Protein AF-A0AAN0K261-F1 (afdb_monomer_lite)

Sequence (77 aa):
RQKVDDDRKHEIEAAIVRIMKARKRLPHNSLVAECVEQLKNRFPPNAMIIKRRIESLIERDYLSRSPDDRKVYIYMP

pLDDT: mean 93.17, std 7.26, range [60.91, 98.25]

InterPro domains:
  IPR019559 Cullin, neddylation domain [PF10557] (7-69)
  IPR019559 Cullin, neddylation domain [SM00884] (4-71)
  IPR036388 Winged helix-like DNA-binding domain superfamily [G3DSA:1.10.10.10] (1-73)
  IPR036390 Winged hel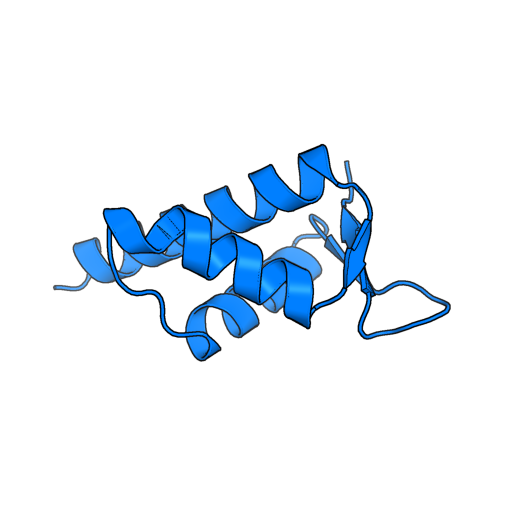ix DNA-binding domain superfamily [SSF46785] (2-77)
  IPR045093 Cullin [PTHR11932] (2-74)

Structure (mmCIF, N/CA/C/O backbone):
data_AF-A0AAN0K261-F1
#
_entry.id   AF-A0AAN0K261-F1
#
loop_
_atom_site.group_PDB
_atom_site.id
_atom_site.type_symbol
_atom_site.label_atom_id
_atom_site.label_alt_id
_atom_site.label_comp_id
_atom_site.label_asym_id
_atom_site.label_entity_id
_atom_site.label_seq_id
_atom_site.pdbx_PDB_ins_code
_atom_site.Cartn_x
_atom_site.Cartn_y
_atom_site.Cartn_z
_atom_site.occupancy
_atom_site.B_iso_or_equiv
_atom_site.auth_seq_id
_atom_site.auth_comp_id
_atom_site.auth_asym_id
_atom_site.auth_atom_id
_atom_site.pdbx_PDB_model_num
ATOM 1 N N . ARG A 1 1 ? -6.686 1.237 24.021 1.00 60.91 1 ARG A N 1
ATOM 2 C CA . ARG A 1 1 ? -6.108 2.134 22.987 1.00 60.91 1 ARG A CA 1
ATOM 3 C C . ARG A 1 1 ? -5.262 1.357 21.980 1.00 60.91 1 ARG A C 1
ATOM 5 O O . ARG A 1 1 ? -5.583 1.437 20.810 1.00 60.91 1 ARG A O 1
ATOM 12 N N . GLN A 1 2 ? -4.319 0.518 22.420 1.00 64.19 2 GLN A N 1
ATOM 13 C CA . GLN A 1 2 ? -3.425 -0.244 21.530 1.00 64.19 2 GLN A CA 1
ATOM 14 C C . GLN A 1 2 ? -4.130 -1.121 20.471 1.00 64.19 2 GLN A C 1
ATOM 16 O O . GLN A 1 2 ? -3.775 -1.035 19.304 1.00 64.19 2 GLN A O 1
ATOM 21 N N . LYS A 1 3 ? -5.197 -1.857 20.835 1.00 70.81 3 LYS A N 1
ATOM 22 C CA . LYS A 1 3 ? -5.974 -2.672 19.873 1.00 70.81 3 LYS A CA 1
ATOM 23 C C . LYS A 1 3 ? -6.509 -1.877 18.673 1.00 70.81 3 LYS A C 1
ATOM 25 O O . LYS A 1 3 ? -6.357 -2.307 17.542 1.00 70.81 3 LYS A O 1
ATOM 30 N N . VAL A 1 4 ? -7.066 -0.689 18.915 1.00 76.31 4 VAL A N 1
ATOM 31 C CA . VAL A 1 4 ? -7.677 0.140 17.858 1.00 76.31 4 VAL A CA 1
ATOM 32 C C . VAL A 1 4 ? -6.629 0.635 16.860 1.00 76.31 4 VAL A C 1
ATOM 34 O O . VAL A 1 4 ? -6.904 0.736 15.667 1.00 76.31 4 VAL A O 1
ATOM 37 N N . ASP A 1 5 ? -5.426 0.950 17.337 1.00 79.00 5 ASP A N 1
ATOM 38 C CA . ASP A 1 5 ? -4.343 1.409 16.469 1.00 79.00 5 ASP A CA 1
ATOM 39 C C . ASP A 1 5 ? -3.766 0.268 15.626 1.00 79.00 5 ASP A C 1
ATOM 41 O O . ASP A 1 5 ? -3.377 0.497 14.481 1.00 79.00 5 ASP A O 1
ATOM 45 N N . ASP A 1 6 ? -3.743 -0.955 16.156 1.00 83.62 6 ASP A N 1
ATOM 46 C CA . ASP A 1 6 ? -3.323 -2.135 15.401 1.00 83.62 6 ASP A CA 1
ATOM 47 C C . ASP A 1 6 ? -4.372 -2.543 14.359 1.00 83.62 6 ASP A C 1
ATOM 49 O O . ASP A 1 6 ? -4.014 -2.773 13.204 1.00 83.62 6 ASP A O 1
ATOM 53 N N . ASP A 1 7 ? -5.663 -2.500 14.697 1.00 85.69 7 ASP A N 1
ATOM 54 C CA . ASP A 1 7 ? -6.752 -2.741 13.739 1.00 85.69 7 ASP A CA 1
ATOM 55 C C . ASP A 1 7 ? -6.685 -1.761 12.554 1.00 85.69 7 ASP A C 1
ATOM 57 O O . ASP A 1 7 ? -6.791 -2.157 11.392 1.00 85.69 7 ASP A O 1
ATOM 61 N N . ARG A 1 8 ? -6.406 -0.477 12.820 1.00 89.56 8 ARG A N 1
ATOM 62 C CA . ARG A 1 8 ? -6.229 0.538 11.765 1.00 89.56 8 ARG A CA 1
ATOM 63 C C . ARG A 1 8 ? -5.036 0.246 10.858 1.00 89.56 8 ARG A C 1
ATOM 65 O O . ARG A 1 8 ? -5.123 0.500 9.659 1.00 89.56 8 ARG A O 1
ATOM 72 N N . LYS A 1 9 ? -3.922 -0.261 11.398 1.00 90.88 9 LYS A N 1
ATOM 73 C CA . LYS A 1 9 ? -2.752 -0.635 10.582 1.00 90.88 9 LYS A CA 1
ATOM 74 C C . LYS A 1 9 ? -3.094 -1.782 9.637 1.00 90.88 9 LYS A C 1
ATOM 76 O O . LYS A 1 9 ? -2.763 -1.685 8.457 1.00 90.88 9 LYS A O 1
ATOM 81 N N . HIS A 1 10 ? -3.778 -2.812 10.135 1.00 92.50 10 HIS A N 1
ATOM 82 C CA . HIS A 1 10 ? -4.209 -3.946 9.318 1.00 92.50 10 HIS A CA 1
ATOM 83 C C . HIS A 1 10 ? -5.191 -3.517 8.221 1.00 92.50 10 HIS A C 1
ATOM 85 O O . HIS A 1 10 ? -5.039 -3.916 7.070 1.00 92.50 10 HIS A O 1
ATOM 91 N N . GLU A 1 11 ? -6.146 -2.639 8.538 1.00 93.88 11 GLU A N 1
ATOM 92 C CA . GLU A 1 11 ? -7.080 -2.077 7.553 1.00 93.88 11 GLU A CA 1
ATOM 93 C C . GLU A 1 11 ? -6.362 -1.273 6.456 1.00 93.88 11 GLU A C 1
ATOM 95 O O . GLU A 1 11 ? -6.703 -1.394 5.277 1.00 93.88 11 GLU A O 1
ATOM 100 N N . ILE A 1 12 ? -5.332 -0.495 6.815 1.00 95.94 12 ILE A N 1
ATOM 101 C CA . ILE A 1 12 ? -4.505 0.232 5.841 1.00 95.94 12 ILE A CA 1
ATOM 102 C C . ILE A 1 12 ? -3.745 -0.740 4.933 1.00 95.94 12 ILE A C 1
ATOM 104 O O . ILE A 1 12 ? -3.778 -0.577 3.714 1.00 95.94 12 ILE A O 1
ATOM 108 N N . GLU A 1 13 ? -3.083 -1.754 5.494 1.00 95.69 13 GLU A N 1
ATOM 109 C CA . GLU A 1 13 ? -2.368 -2.765 4.700 1.00 95.69 13 GLU A CA 1
ATOM 110 C C . GLU A 1 13 ? -3.317 -3.497 3.743 1.00 95.69 13 GLU A C 1
ATOM 112 O O . GLU A 1 13 ? -3.032 -3.612 2.550 1.00 95.69 13 GLU A O 1
ATOM 117 N N . ALA A 1 14 ? -4.488 -3.911 4.230 1.00 95.56 14 ALA A N 1
ATOM 118 C CA . ALA A 1 14 ? -5.502 -4.570 3.416 1.00 95.56 14 ALA A CA 1
ATOM 119 C C . ALA A 1 14 ? -6.034 -3.666 2.290 1.00 95.56 14 ALA A C 1
ATOM 121 O O . ALA A 1 14 ? -6.289 -4.141 1.180 1.00 95.56 14 ALA A O 1
ATOM 122 N N . ALA A 1 15 ? -6.206 -2.363 2.536 1.00 96.69 15 ALA A N 1
ATOM 123 C CA . ALA A 1 15 ? -6.576 -1.403 1.497 1.00 96.69 15 ALA A CA 1
ATOM 124 C C . ALA A 1 15 ? -5.485 -1.284 0.420 1.00 96.69 15 ALA A C 1
ATOM 126 O O . ALA A 1 15 ? -5.790 -1.419 -0.767 1.00 96.69 15 ALA A O 1
ATOM 127 N N . ILE A 1 16 ? -4.217 -1.132 0.823 1.00 97.44 16 ILE A N 1
ATOM 128 C CA . ILE A 1 16 ? -3.074 -1.052 -0.101 1.00 97.44 16 ILE A CA 1
ATOM 129 C C . ILE A 1 16 ? -3.007 -2.306 -0.983 1.00 97.44 16 ILE A C 1
ATOM 131 O O . ILE A 1 16 ? -2.933 -2.192 -2.208 1.00 97.44 16 ILE A O 1
ATOM 135 N N . VAL A 1 17 ? -3.081 -3.500 -0.384 1.00 97.31 17 VAL A N 1
ATOM 136 C CA . VAL A 1 17 ? -3.012 -4.772 -1.119 1.00 97.31 17 VAL A CA 1
ATOM 137 C C . VAL A 1 17 ? -4.181 -4.914 -2.094 1.00 97.31 17 VAL A C 1
ATOM 139 O O . VAL A 1 17 ? -3.961 -5.315 -3.234 1.00 97.31 17 VAL A O 1
ATOM 142 N N . ARG A 1 18 ? -5.412 -4.546 -1.710 1.00 97.19 18 ARG A N 1
ATOM 143 C CA . ARG A 1 18 ? -6.574 -4.587 -2.621 1.00 97.19 18 ARG A CA 1
ATOM 144 C C . ARG A 1 18 ? -6.397 -3.666 -3.829 1.00 97.19 18 ARG A C 1
ATOM 146 O O . ARG A 1 18 ? -6.625 -4.111 -4.954 1.00 97.19 18 ARG A O 1
ATOM 153 N N . ILE A 1 19 ? -5.962 -2.422 -3.609 1.00 97.56 19 ILE A N 1
ATOM 154 C CA . ILE A 1 19 ? -5.706 -1.450 -4.685 1.00 97.56 19 ILE A CA 1
ATOM 155 C C . ILE A 1 19 ? -4.615 -1.979 -5.620 1.00 97.56 19 ILE A C 1
ATOM 157 O O . ILE A 1 19 ? -4.818 -2.070 -6.832 1.00 97.56 19 ILE A O 1
ATOM 161 N N . MET A 1 20 ? -3.477 -2.396 -5.065 1.00 98.06 20 MET A N 1
ATOM 162 C CA . MET A 1 20 ? -2.333 -2.855 -5.853 1.00 98.06 20 MET A CA 1
ATOM 163 C C . MET A 1 20 ? -2.615 -4.167 -6.588 1.00 98.06 20 MET A C 1
ATOM 165 O O . MET A 1 20 ? -2.236 -4.306 -7.749 1.00 98.06 20 MET A O 1
ATOM 169 N N . LYS A 1 21 ? -3.366 -5.094 -5.987 1.00 97.44 21 LYS A N 1
ATOM 170 C CA . LYS A 1 21 ? -3.782 -6.337 -6.648 1.00 97.44 21 LYS A CA 1
ATOM 171 C C . LYS A 1 21 ? -4.646 -6.074 -7.884 1.00 97.44 21 LYS A C 1
ATOM 173 O O . LYS A 1 21 ? -4.503 -6.814 -8.860 1.00 97.44 21 LYS A O 1
ATOM 178 N N . ALA A 1 22 ? -5.497 -5.043 -7.849 1.00 97.06 22 ALA A N 1
ATOM 179 C CA . ALA A 1 22 ? -6.356 -4.638 -8.963 1.00 97.06 22 ALA A CA 1
ATOM 180 C C . ALA A 1 22 ? -5.606 -3.825 -10.032 1.00 97.06 22 ALA A C 1
ATOM 182 O O . ALA A 1 22 ? -5.774 -4.076 -11.222 1.00 97.06 22 ALA A O 1
ATOM 183 N N . ARG A 1 23 ? -4.766 -2.865 -9.623 1.00 96.81 23 ARG A N 1
ATOM 184 C CA . ARG A 1 23 ? -4.052 -1.960 -10.543 1.00 96.81 23 ARG A CA 1
ATOM 185 C C . ARG A 1 23 ? -2.775 -2.556 -11.129 1.00 96.81 23 ARG A C 1
ATOM 187 O O . ARG A 1 23 ? -2.355 -2.130 -12.198 1.00 96.81 23 ARG A O 1
ATOM 194 N N . LYS A 1 24 ? -2.147 -3.510 -10.434 1.00 96.75 24 LYS A N 1
ATOM 195 C CA . LYS A 1 24 ? -0.833 -4.130 -10.712 1.00 96.75 24 LYS A CA 1
ATOM 196 C C . LYS A 1 24 ? 0.365 -3.182 -10.686 1.00 96.75 24 LYS A C 1
ATOM 198 O O . LYS A 1 24 ? 1.418 -3.576 -10.199 1.00 96.75 24 LYS A O 1
ATOM 203 N N . ARG A 1 25 ? 0.213 -1.945 -11.154 1.00 97.25 25 ARG A N 1
ATOM 204 C CA . ARG A 1 25 ? 1.231 -0.896 -11.160 1.00 97.25 25 ARG A CA 1
ATOM 205 C C . ARG A 1 25 ? 0.578 0.445 -10.842 1.00 97.25 25 ARG A C 1
ATOM 207 O O . ARG A 1 25 ? -0.434 0.781 -11.452 1.00 97.25 25 ARG A O 1
ATOM 214 N N . LEU A 1 26 ? 1.133 1.208 -9.900 1.00 97.88 26 LEU A N 1
ATOM 215 C CA . LEU A 1 26 ? 0.545 2.490 -9.504 1.00 97.88 26 LEU A CA 1
ATOM 216 C C . LEU A 1 26 ? 1.601 3.481 -8.976 1.00 97.88 26 LEU A C 1
ATOM 218 O O . LEU A 1 26 ? 2.464 3.083 -8.190 1.00 97.88 26 LEU A O 1
ATOM 222 N N . PRO A 1 27 ? 1.546 4.772 -9.359 1.00 98.25 27 PRO A N 1
ATOM 223 C CA . PRO A 1 27 ? 2.388 5.808 -8.764 1.00 98.25 27 PRO A CA 1
ATOM 224 C C . PRO A 1 27 ? 2.090 6.027 -7.275 1.00 98.25 27 PRO A C 1
ATOM 226 O O . PRO A 1 27 ? 0.948 5.908 -6.834 1.00 98.25 27 PRO A O 1
ATOM 229 N N . HIS A 1 28 ? 3.099 6.441 -6.510 1.00 97.50 28 HIS A N 1
ATOM 230 C CA . HIS A 1 28 ? 3.017 6.656 -5.064 1.00 97.50 28 HIS A CA 1
ATOM 231 C C . HIS A 1 28 ? 1.884 7.605 -4.672 1.00 97.50 28 HIS A C 1
ATOM 233 O O . HIS A 1 28 ? 1.076 7.276 -3.807 1.00 97.50 28 HIS A O 1
ATOM 239 N N . ASN A 1 29 ? 1.801 8.768 -5.323 1.00 97.06 29 ASN A N 1
ATOM 240 C CA . ASN A 1 29 ? 0.780 9.767 -5.007 1.00 97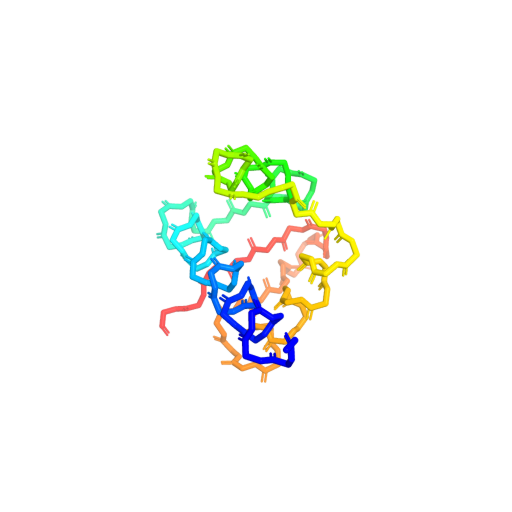.06 29 ASN A CA 1
ATOM 241 C C . ASN A 1 29 ? -0.633 9.223 -5.259 1.00 97.06 29 ASN A C 1
ATOM 243 O O . ASN A 1 29 ? -1.519 9.437 -4.437 1.00 97.06 29 ASN A O 1
ATOM 247 N N . SER A 1 30 ? -0.821 8.476 -6.351 1.00 97.62 30 SER A N 1
ATOM 248 C CA . SER A 1 30 ? -2.093 7.831 -6.682 1.00 97.62 30 SER A CA 1
ATOM 249 C C . SER A 1 30 ? -2.453 6.747 -5.668 1.00 97.62 30 SER A C 1
ATOM 251 O O . SER A 1 30 ? -3.579 6.729 -5.186 1.00 97.62 30 SER A O 1
ATOM 253 N N . LEU A 1 31 ? -1.497 5.902 -5.267 1.00 97.62 31 LEU A N 1
ATOM 254 C CA . LEU A 1 31 ? -1.725 4.869 -4.253 1.00 97.62 31 LEU A CA 1
ATOM 255 C C . LEU A 1 31 ? -2.133 5.467 -2.903 1.00 97.62 31 LEU A C 1
ATOM 257 O O . LEU A 1 31 ? -3.077 4.992 -2.274 1.00 97.62 31 LEU A O 1
ATOM 261 N N . VAL A 1 32 ? -1.435 6.517 -2.461 1.00 96.94 32 VAL A N 1
ATOM 262 C CA . VAL A 1 32 ? -1.752 7.205 -1.204 1.00 96.94 32 VAL A CA 1
ATOM 263 C C . VAL A 1 32 ? -3.134 7.854 -1.283 1.00 96.94 32 VAL A C 1
ATOM 265 O O . VAL A 1 32 ? -3.922 7.684 -0.355 1.00 96.94 32 VAL A O 1
ATOM 268 N N . ALA A 1 33 ? -3.453 8.542 -2.382 1.00 96.50 33 ALA A N 1
ATOM 269 C CA . ALA A 1 33 ? -4.762 9.158 -2.585 1.00 96.50 33 ALA A CA 1
ATOM 270 C C . ALA A 1 33 ? -5.899 8.121 -2.602 1.00 96.50 33 ALA A C 1
ATOM 272 O O . ALA A 1 33 ? -6.878 8.291 -1.878 1.00 96.50 33 ALA A O 1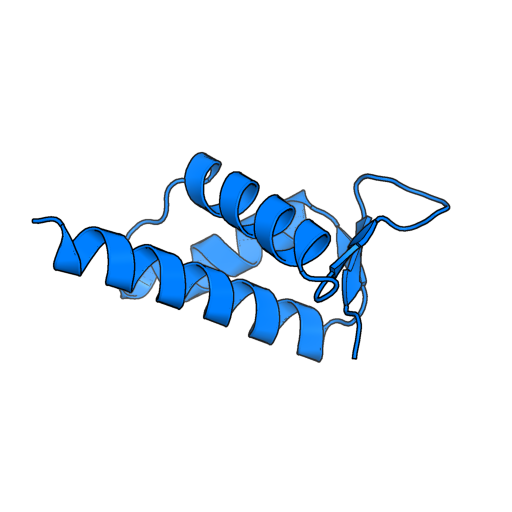
ATOM 273 N N . GLU A 1 34 ? -5.752 7.019 -3.348 1.00 96.19 34 GLU A N 1
ATOM 274 C CA . GLU A 1 34 ? -6.749 5.938 -3.382 1.00 96.19 34 GLU A CA 1
ATOM 275 C C . GLU A 1 34 ? -6.920 5.280 -2.001 1.00 96.19 34 GLU A C 1
ATOM 277 O O . GLU A 1 34 ? -8.045 4.995 -1.591 1.00 96.19 34 GLU A O 1
ATOM 282 N N . CYS A 1 35 ? -5.837 5.092 -1.236 1.00 96.38 35 CYS A N 1
ATOM 283 C CA . CYS A 1 35 ? -5.928 4.576 0.135 1.00 96.38 35 CYS A CA 1
ATOM 284 C C . CYS A 1 35 ? -6.696 5.520 1.066 1.00 96.38 35 CYS A C 1
ATOM 286 O O . CYS A 1 35 ? -7.533 5.064 1.845 1.00 96.38 35 CYS A O 1
ATOM 288 N N . VAL A 1 36 ? -6.416 6.827 1.002 1.00 95.00 36 VAL A N 1
ATOM 289 C CA . VAL A 1 36 ? -7.131 7.836 1.801 1.00 95.00 36 VAL A CA 1
ATOM 290 C C . VAL A 1 36 ? -8.616 7.820 1.454 1.00 95.00 36 VAL A C 1
ATOM 292 O O . VAL A 1 36 ? -9.452 7.763 2.353 1.00 95.00 36 VAL A O 1
ATOM 295 N N . GLU A 1 37 ? -8.936 7.801 0.163 1.00 94.75 37 GLU A N 1
ATOM 296 C CA . GLU A 1 37 ? -10.309 7.810 -0.334 1.00 94.75 37 GLU A CA 1
ATOM 297 C C . GLU A 1 37 ? -11.099 6.564 0.096 1.00 94.75 37 GLU A C 1
ATOM 299 O O . GLU A 1 37 ? -12.249 6.685 0.515 1.00 94.75 37 GLU A O 1
ATOM 304 N N . GLN A 1 38 ? -10.491 5.372 0.073 1.00 93.31 38 GLN A N 1
ATOM 305 C CA . GLN A 1 38 ? -11.162 4.147 0.527 1.00 93.31 38 GLN A CA 1
ATOM 306 C C . GLN A 1 38 ? -11.395 4.107 2.042 1.00 93.31 38 GLN A C 1
ATOM 308 O O . GLN A 1 38 ? -12.394 3.549 2.501 1.00 93.31 38 GLN A O 1
ATOM 313 N N . LEU A 1 39 ? -10.474 4.665 2.830 1.00 93.25 39 LEU A N 1
ATOM 314 C CA . LEU A 1 39 ? -10.512 4.555 4.288 1.00 93.25 39 LEU A CA 1
ATOM 315 C C . LEU A 1 39 ? -11.269 5.697 4.966 1.00 93.25 39 LEU A C 1
ATOM 317 O O . LEU A 1 39 ? -11.742 5.491 6.083 1.00 93.25 39 LEU A O 1
ATOM 321 N N . LYS A 1 40 ? -11.456 6.853 4.305 1.00 91.06 40 LYS A N 1
ATOM 322 C CA . LYS A 1 40 ? -12.073 8.056 4.902 1.00 91.06 40 LYS A CA 1
ATOM 323 C C . LYS A 1 40 ? -13.428 7.806 5.568 1.00 91.06 40 LYS A C 1
ATOM 325 O O . LYS A 1 40 ? -13.737 8.446 6.566 1.00 91.06 40 LYS A O 1
ATOM 330 N N . ASN A 1 41 ? -14.209 6.856 5.046 1.00 89.12 41 ASN A N 1
ATOM 331 C CA . ASN A 1 41 ? -15.528 6.499 5.579 1.00 89.12 41 ASN A CA 1
ATOM 332 C C . ASN A 1 41 ? -15.450 5.720 6.904 1.00 89.12 41 ASN A C 1
ATOM 334 O O . ASN A 1 41 ? -16.431 5.661 7.637 1.00 89.12 41 ASN A O 1
ATOM 338 N N . ARG A 1 42 ? -14.303 5.098 7.207 1.00 88.88 42 ARG A N 1
ATOM 339 C CA . ARG A 1 42 ? -14.052 4.358 8.453 1.00 88.88 42 ARG A CA 1
ATOM 340 C C . ARG A 1 42 ? -13.267 5.203 9.452 1.00 88.88 42 ARG A C 1
ATOM 342 O O . ARG A 1 42 ? -13.599 5.233 10.632 1.00 88.88 42 ARG A O 1
ATOM 349 N N . PHE A 1 43 ? -12.209 5.863 8.989 1.00 88.00 43 PHE A N 1
ATOM 350 C CA . PHE A 1 43 ? -11.383 6.780 9.773 1.00 88.00 43 PHE A CA 1
ATOM 351 C C . PHE A 1 43 ? -10.522 7.636 8.836 1.00 88.00 43 PHE A C 1
ATOM 353 O O . PHE A 1 43 ? -10.169 7.167 7.760 1.00 88.00 43 PHE A O 1
ATOM 360 N N . PRO A 1 44 ? -10.115 8.855 9.226 1.00 84.62 44 PRO A N 1
ATOM 361 C CA . PRO A 1 44 ? -9.164 9.642 8.444 1.00 84.62 44 PRO A CA 1
ATOM 362 C C . PRO A 1 44 ? -7.744 9.059 8.601 1.00 84.62 44 PRO A C 1
ATOM 364 O O . PRO A 1 44 ? -7.153 9.189 9.679 1.00 84.62 44 PRO A O 1
ATOM 367 N N . PRO A 1 45 ? -7.164 8.391 7.582 1.00 86.44 45 PRO A N 1
ATOM 368 C CA . PRO A 1 45 ? -5.831 7.821 7.718 1.00 86.44 45 PRO A CA 1
ATOM 369 C C . PRO A 1 45 ? -4.764 8.917 7.599 1.00 86.44 45 PRO A C 1
ATOM 371 O O . PRO A 1 45 ? -4.839 9.810 6.756 1.00 86.44 45 PRO A O 1
ATOM 374 N N . ASN A 1 46 ? -3.715 8.822 8.414 1.00 89.25 46 ASN A N 1
ATOM 375 C CA . ASN A 1 46 ? -2.553 9.695 8.283 1.00 89.25 46 ASN A CA 1
ATOM 376 C C . ASN A 1 46 ? -1.647 9.187 7.148 1.00 89.25 46 ASN A C 1
ATOM 378 O O . ASN A 1 46 ? -1.203 8.035 7.172 1.00 89.25 46 ASN A O 1
ATOM 382 N N . ALA A 1 47 ? -1.313 10.058 6.192 1.00 90.69 47 ALA A N 1
ATOM 383 C CA . ALA A 1 47 ? -0.423 9.737 5.076 1.00 90.69 47 ALA A CA 1
ATOM 384 C C . ALA A 1 47 ? 0.935 9.165 5.528 1.00 90.69 47 ALA A C 1
ATOM 386 O O . ALA A 1 47 ? 1.484 8.288 4.867 1.00 90.69 47 ALA A O 1
ATOM 387 N N . MET A 1 48 ? 1.468 9.598 6.676 1.00 93.06 48 MET A N 1
ATOM 388 C CA . MET A 1 48 ? 2.706 9.056 7.246 1.00 93.06 48 MET A CA 1
ATOM 389 C C . MET A 1 48 ? 2.577 7.565 7.593 1.00 93.06 48 MET A C 1
ATOM 391 O O . MET A 1 48 ? 3.513 6.797 7.370 1.00 93.06 48 MET A O 1
ATOM 395 N N . ILE A 1 49 ? 1.416 7.136 8.100 1.00 92.75 49 ILE A N 1
ATOM 396 C CA . ILE A 1 49 ? 1.161 5.726 8.427 1.00 92.75 49 ILE A CA 1
ATOM 397 C C . ILE A 1 49 ? 1.063 4.909 7.140 1.00 92.75 49 ILE A C 1
ATOM 399 O O . ILE A 1 49 ? 1.700 3.863 7.054 1.00 92.75 49 ILE A O 1
ATOM 403 N N . ILE A 1 50 ? 0.352 5.410 6.124 1.00 95.38 50 ILE A N 1
ATOM 404 C CA . ILE A 1 50 ? 0.249 4.751 4.811 1.00 95.38 50 ILE A CA 1
ATOM 405 C C . ILE A 1 50 ? 1.646 4.519 4.226 1.00 95.38 50 ILE A C 1
ATOM 407 O O . ILE A 1 50 ? 1.970 3.395 3.856 1.00 95.38 50 ILE A O 1
ATOM 411 N N . LYS A 1 51 ? 2.515 5.539 4.232 1.00 95.06 51 LYS A N 1
ATOM 412 C CA . LYS A 1 51 ? 3.905 5.412 3.759 1.00 95.06 51 LYS A CA 1
ATOM 413 C C . LYS A 1 51 ? 4.669 4.318 4.505 1.00 95.06 51 LYS A C 1
ATOM 415 O O . LYS A 1 51 ? 5.262 3.455 3.872 1.00 95.06 51 LYS A O 1
ATOM 420 N N . ARG A 1 52 ? 4.593 4.293 5.842 1.00 95.94 52 ARG A N 1
ATOM 421 C CA . ARG A 1 52 ? 5.228 3.236 6.655 1.00 95.94 52 ARG A CA 1
ATOM 422 C C . ARG A 1 52 ? 4.681 1.840 6.356 1.00 95.94 52 ARG A C 1
ATOM 424 O O . ARG A 1 52 ? 5.412 0.868 6.507 1.00 95.94 52 ARG A O 1
ATOM 431 N N . ARG A 1 53 ? 3.396 1.720 6.013 1.00 96.44 53 ARG A N 1
ATOM 432 C CA . ARG A 1 53 ? 2.784 0.438 5.633 1.00 96.44 53 ARG A CA 1
ATOM 433 C C . ARG A 1 53 ? 3.216 -0.007 4.239 1.00 96.44 53 ARG A C 1
ATOM 435 O O . ARG A 1 53 ? 3.477 -1.187 4.060 1.00 96.44 53 ARG A O 1
ATOM 442 N N . ILE A 1 54 ? 3.378 0.918 3.293 1.00 97.19 54 ILE A N 1
ATOM 4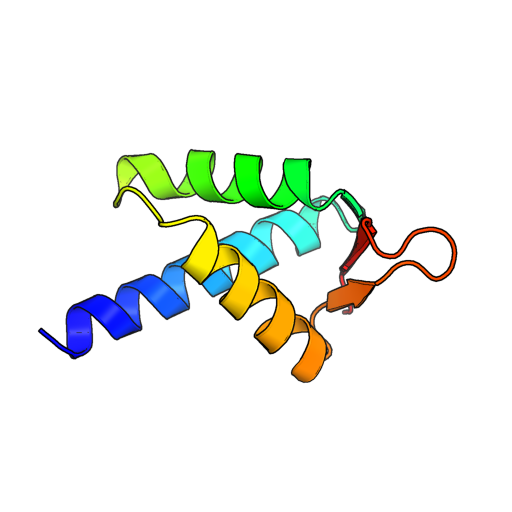43 C CA . ILE A 1 54 ? 3.928 0.610 1.966 1.00 97.19 54 ILE A CA 1
ATOM 444 C C . ILE A 1 54 ? 5.348 0.041 2.084 1.00 97.19 54 ILE A C 1
ATOM 446 O O . ILE A 1 54 ? 5.607 -1.003 1.501 1.00 97.19 54 ILE A O 1
ATOM 450 N N . GLU A 1 55 ? 6.240 0.663 2.865 1.00 97.06 55 GLU A N 1
ATOM 451 C CA . GLU A 1 55 ? 7.601 0.124 3.048 1.00 97.06 55 GLU A CA 1
ATOM 452 C C . GLU A 1 55 ? 7.575 -1.279 3.678 1.00 97.06 55 GLU A C 1
ATOM 454 O O . GLU A 1 55 ? 8.237 -2.183 3.184 1.00 97.06 55 GLU A O 1
ATOM 459 N N . SER A 1 56 ? 6.725 -1.505 4.687 1.00 97.06 56 SER A N 1
ATOM 460 C CA . SER A 1 56 ? 6.570 -2.834 5.300 1.00 97.06 56 SER A CA 1
ATOM 461 C C . SER A 1 56 ? 6.039 -3.894 4.324 1.00 97.06 56 SER A C 1
ATOM 463 O O . SER A 1 56 ? 6.389 -5.065 4.436 1.00 97.06 56 SER A O 1
ATOM 465 N N . LEU A 1 57 ? 5.199 -3.506 3.359 1.00 97.44 57 LEU A N 1
ATOM 466 C CA . LEU A 1 57 ? 4.724 -4.403 2.302 1.00 97.44 57 LEU A CA 1
ATOM 467 C C . LEU A 1 57 ? 5.803 -4.685 1.249 1.00 97.44 57 LEU A C 1
ATOM 469 O O . LEU A 1 57 ? 5.773 -5.753 0.646 1.00 97.44 57 LEU A O 1
ATOM 473 N N . ILE A 1 58 ? 6.752 -3.768 1.045 1.00 97.44 58 ILE A N 1
ATOM 474 C CA . ILE A 1 58 ? 7.928 -4.008 0.200 1.00 97.44 58 ILE A CA 1
ATOM 475 C C . ILE A 1 58 ? 8.889 -4.978 0.891 1.00 97.44 58 ILE A C 1
ATOM 477 O O . ILE A 1 58 ? 9.318 -5.941 0.275 1.00 97.44 58 ILE A O 1
ATOM 481 N N . GLU A 1 59 ? 9.168 -4.780 2.183 1.00 97.19 59 GLU A N 1
ATOM 482 C CA . GLU A 1 59 ? 10.016 -5.682 2.987 1.00 97.19 59 GLU A CA 1
ATOM 483 C C . GLU A 1 59 ? 9.481 -7.121 3.056 1.00 97.19 59 GLU A C 1
ATOM 485 O O . GLU A 1 59 ? 10.237 -8.054 3.305 1.00 97.19 59 GLU A O 1
ATOM 490 N N . ARG A 1 60 ? 8.169 -7.297 2.866 1.00 96.50 60 ARG A N 1
ATOM 491 C CA . ARG A 1 60 ? 7.477 -8.593 2.864 1.00 96.50 60 ARG A CA 1
ATOM 492 C C . ARG A 1 60 ? 7.191 -9.116 1.452 1.00 96.50 60 ARG A C 1
ATOM 494 O O . ARG A 1 60 ? 6.345 -9.993 1.310 1.00 96.50 60 ARG A O 1
ATOM 501 N N . ASP A 1 61 ? 7.813 -8.526 0.433 1.00 95.56 61 ASP A N 1
ATOM 502 C CA . ASP A 1 61 ? 7.692 -8.911 -0.975 1.00 95.56 61 ASP A CA 1
ATOM 503 C C . ASP A 1 61 ? 6.256 -8.894 -1.535 1.00 95.56 61 ASP A C 1
ATOM 505 O O . ASP A 1 61 ? 5.979 -9.540 -2.537 1.00 95.56 61 ASP A O 1
ATOM 509 N N . TYR A 1 62 ? 5.328 -8.126 -0.946 1.00 96.56 62 TYR A N 1
ATOM 510 C CA . TYR A 1 62 ? 3.993 -7.897 -1.529 1.00 96.56 62 TYR A CA 1
ATOM 511 C C . TYR A 1 62 ? 4.012 -6.806 -2.602 1.00 96.56 62 TYR A C 1
ATOM 513 O O . TYR A 1 62 ? 3.144 -6.766 -3.479 1.00 96.56 62 TYR A O 1
ATOM 521 N N . LEU A 1 63 ? 4.965 -5.880 -2.503 1.00 97.75 63 LEU A N 1
ATOM 522 C CA . LEU A 1 63 ? 5.158 -4.774 -3.431 1.00 97.75 63 LEU A CA 1
ATOM 523 C C . LEU A 1 63 ? 6.634 -4.657 -3.800 1.00 97.75 63 LEU A C 1
ATOM 525 O O . LEU A 1 63 ? 7.511 -4.926 -2.992 1.00 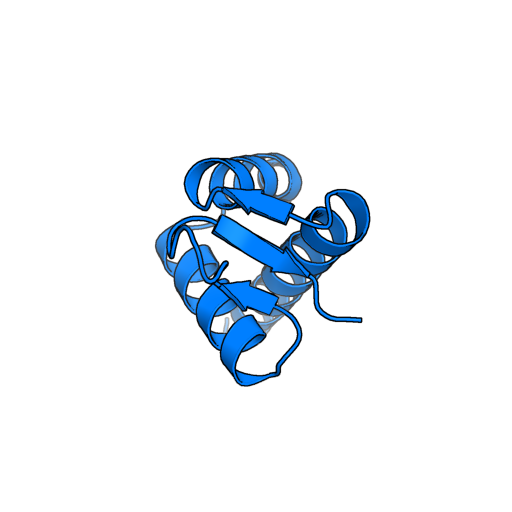97.75 63 LEU A O 1
ATOM 529 N N . SER A 1 64 ? 6.907 -4.152 -4.994 1.00 97.50 64 SER A N 1
ATOM 530 C CA . SER A 1 64 ? 8.249 -3.756 -5.412 1.00 97.50 64 SER A CA 1
ATOM 531 C C . SER A 1 64 ? 8.221 -2.359 -6.023 1.00 97.50 64 SER A C 1
ATOM 533 O O . SER A 1 64 ? 7.172 -1.870 -6.449 1.00 97.50 64 SER A O 1
ATOM 535 N N . ARG A 1 65 ? 9.368 -1.681 -6.051 1.00 97.31 65 ARG A N 1
ATOM 536 C CA . ARG A 1 65 ? 9.523 -0.423 -6.792 1.00 97.31 65 ARG A CA 1
ATOM 537 C C . ARG A 1 65 ? 9.844 -0.740 -8.249 1.00 97.31 65 ARG A C 1
ATOM 539 O O . ARG A 1 65 ? 10.622 -1.647 -8.525 1.00 97.31 65 ARG A O 1
ATOM 546 N N . SER A 1 66 ? 9.273 0.025 -9.176 1.00 96.69 66 SER A N 1
ATOM 547 C CA . SER A 1 66 ? 9.598 -0.105 -10.600 1.00 96.69 66 SER A CA 1
ATOM 548 C C . SER A 1 66 ? 11.099 0.137 -10.807 1.00 96.69 66 SER A C 1
ATOM 550 O O . SER A 1 66 ? 11.637 1.077 -10.211 1.00 96.69 66 SER A O 1
ATOM 552 N N . PRO A 1 67 ? 11.769 -0.649 -11.666 1.00 94.56 67 PRO A N 1
ATOM 553 C CA . PRO A 1 67 ? 13.173 -0.415 -11.999 1.00 94.56 67 PRO A CA 1
ATOM 554 C C . PRO A 1 67 ? 13.372 0.929 -12.718 1.00 94.56 67 PRO A C 1
ATOM 556 O O . PRO A 1 67 ? 14.385 1.587 -12.508 1.00 94.56 67 PRO A O 1
ATOM 559 N N . ASP A 1 68 ? 12.378 1.365 -13.498 1.00 95.06 68 ASP A N 1
ATOM 560 C CA . ASP A 1 68 ? 12.426 2.614 -14.273 1.00 95.06 68 ASP A CA 1
ATOM 561 C C . ASP A 1 68 ? 12.108 3.862 -13.435 1.00 95.06 68 ASP A C 1
ATOM 563 O O . ASP A 1 68 ? 12.657 4.936 -13.670 1.00 95.06 68 ASP A O 1
ATOM 567 N N . ASP A 1 69 ? 11.209 3.734 -12.453 1.00 95.00 69 ASP A N 1
ATOM 568 C CA . ASP A 1 69 ? 10.781 4.839 -11.590 1.00 95.00 69 ASP A CA 1
ATOM 569 C C . ASP A 1 69 ? 10.486 4.355 -10.164 1.00 95.00 69 ASP A C 1
ATOM 571 O O . ASP A 1 69 ? 9.484 3.689 -9.886 1.00 95.00 69 ASP A O 1
ATOM 575 N N . ARG A 1 70 ? 11.325 4.781 -9.213 1.00 93.31 70 ARG A N 1
ATOM 576 C CA . ARG A 1 70 ? 11.193 4.453 -7.783 1.00 93.31 70 ARG A CA 1
ATOM 577 C C . ARG A 1 70 ? 9.917 4.997 -7.132 1.00 93.31 70 ARG A C 1
ATOM 579 O O . ARG A 1 70 ? 9.600 4.588 -6.009 1.00 93.31 70 ARG A O 1
ATOM 586 N N . LYS A 1 71 ? 9.217 5.933 -7.785 1.00 95.44 71 LYS A N 1
ATOM 587 C CA . LYS A 1 71 ? 7.916 6.466 -7.355 1.00 95.44 71 LYS A CA 1
ATOM 588 C C . LYS A 1 71 ? 6.748 5.605 -7.821 1.00 95.44 71 LYS A C 1
ATOM 590 O O . LYS A 1 71 ? 5.619 5.904 -7.443 1.00 95.44 71 LYS A O 1
ATOM 595 N N . VAL A 1 72 ? 6.984 4.560 -8.608 1.00 97.69 72 VAL A N 1
ATOM 596 C CA . VAL A 1 72 ? 5.955 3.624 -9.056 1.00 97.69 72 VAL A CA 1
ATOM 597 C C . VAL A 1 72 ? 6.114 2.304 -8.316 1.00 97.69 72 VAL A C 1
ATOM 599 O O . VAL A 1 72 ? 7.212 1.755 -8.234 1.00 97.69 72 VAL A O 1
ATOM 602 N N . TYR A 1 73 ? 5.007 1.790 -7.791 1.00 98.12 73 TYR A N 1
ATOM 603 C CA . TYR A 1 73 ? 4.948 0.487 -7.140 1.00 98.12 73 TYR A CA 1
ATOM 604 C C . TYR A 1 73 ? 4.356 -0.558 -8.076 1.00 98.12 73 TYR A C 1
ATOM 606 O O . TYR A 1 73 ? 3.489 -0.247 -8.894 1.00 98.12 73 TYR A O 1
ATOM 614 N N . ILE A 1 74 ? 4.811 -1.796 -7.927 1.00 98.00 74 ILE A N 1
ATOM 615 C CA . ILE A 1 74 ? 4.362 -2.979 -8.659 1.00 98.00 74 ILE A CA 1
ATOM 616 C C . ILE A 1 74 ? 3.883 -4.006 -7.635 1.00 98.00 74 ILE A C 1
ATOM 618 O O . ILE A 1 74 ? 4.542 -4.217 -6.619 1.00 98.00 74 ILE A O 1
ATOM 622 N N . TYR A 1 75 ? 2.723 -4.610 -7.880 1.00 97.88 75 TYR A N 1
ATOM 623 C CA . TYR A 1 75 ? 2.194 -5.695 -7.059 1.00 97.88 75 TYR A CA 1
ATOM 624 C C . TYR A 1 75 ? 2.925 -7.004 -7.349 1.00 97.88 75 TYR A C 1
ATOM 626 O O . TYR A 1 75 ? 3.033 -7.395 -8.513 1.00 97.88 75 TYR A O 1
ATOM 634 N N . MET A 1 76 ? 3.350 -7.687 -6.292 1.00 95.81 76 MET A N 1
ATOM 635 C CA . MET A 1 76 ? 4.008 -8.986 -6.361 1.00 95.81 76 MET A CA 1
ATOM 636 C C . MET A 1 76 ? 2.995 -10.089 -5.984 1.00 95.81 76 MET A C 1
ATOM 638 O O . MET A 1 76 ? 2.354 -9.976 -4.934 1.00 95.81 76 MET A O 1
ATOM 642 N N . PRO A 1 77 ? 2.756 -11.080 -6.866 1.00 82.56 77 PRO A N 1
ATOM 643 C CA . PRO A 1 77 ? 1.866 -12.214 -6.601 1.00 82.56 77 PRO A CA 1
ATOM 644 C C . PRO A 1 77 ? 2.383 -13.182 -5.539 1.00 82.56 77 PRO A C 1
ATOM 646 O O . PRO A 1 77 ? 3.611 -13.4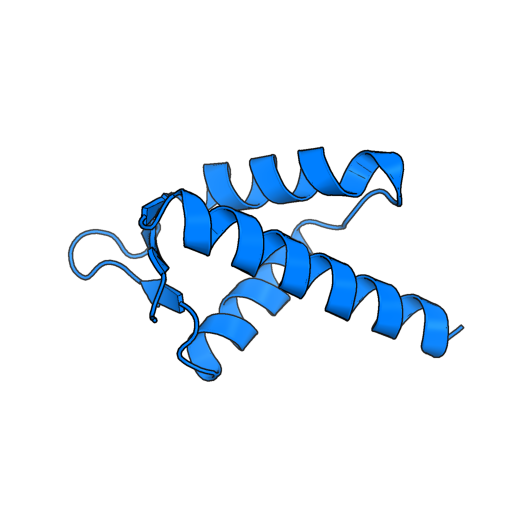11 -5.504 1.00 82.56 77 PRO A O 1
#

Secondary structure (DSSP, 8-state):
-HHHHHHHHHHHHHHHHHHHHHHSEEEHHHHHHHHHHHHTTT----HHHHHHHHHHHHHTTSEEE-SS-TTEEEE--

Foldseek 3Di:
DVVVVVVVLVLLLVQLLVVCVVVQKDFQVRSLVSSQVVCVVPPRDDSVSSVVSVVVCVVVVQWDADPVGNRMIGGGD

Radius of gyration: 12.04 Å; chains: 1; bounding box: 29×22×37 Å

Organism: Amphimedon queenslandica (NCBI:txid400682)